Protein AF-A0A3L7SI70-F1 (afdb_monomer)

Foldseek 3Di:
DDDDDDDDDPPDPPPPPDPPPPPDDDDPVNVLVVLVVLLCCCQPPQQDPQLAGPPVVHLVVLVVSLVSCVVSPNDCPDPSNVSSVSSNVVVADPVRD

Structure (mmCIF, N/CA/C/O backbone):
data_AF-A0A3L7SI70-F1
#
_entry.id   AF-A0A3L7SI70-F1
#
loop_
_atom_site.group_PDB
_atom_site.id
_atom_site.type_symbol
_atom_site.label_atom_id
_atom_site.label_alt_id
_atom_site.label_comp_id
_atom_site.label_asym_id
_atom_site.label_entity_id
_atom_site.label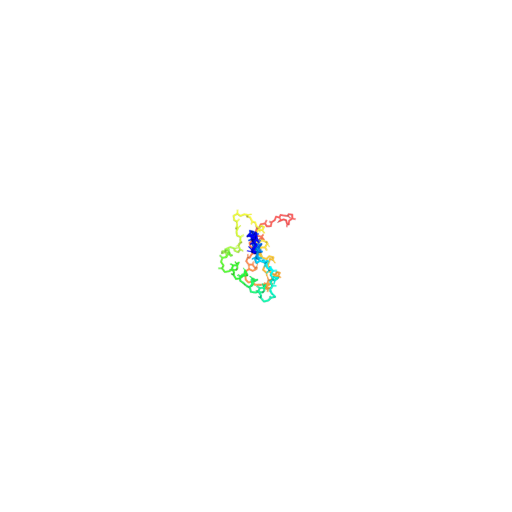_seq_id
_atom_site.pdbx_PDB_ins_code
_atom_site.Cartn_x
_atom_site.Cartn_y
_atom_site.Cartn_z
_atom_site.occupancy
_atom_site.B_iso_or_equiv
_atom_site.auth_seq_id
_atom_site.auth_comp_id
_atom_site.auth_asym_id
_atom_site.auth_atom_id
_atom_site.pdbx_PDB_model_num
ATOM 1 N N . MET A 1 1 ? 16.753 41.058 -81.715 1.00 36.53 1 MET A N 1
ATOM 2 C CA . MET A 1 1 ? 17.445 39.830 -81.266 1.00 36.53 1 MET A CA 1
ATOM 3 C C . MET A 1 1 ? 17.309 39.695 -79.747 1.00 36.53 1 MET A C 1
ATOM 5 O O . MET A 1 1 ? 17.933 40.481 -79.059 1.00 36.53 1 MET A O 1
ATOM 9 N N . ARG A 1 2 ? 16.523 38.689 -79.296 1.00 44.34 2 ARG A N 1
ATOM 10 C CA . ARG A 1 2 ? 16.570 37.938 -78.004 1.00 44.34 2 ARG A CA 1
ATOM 11 C C . ARG A 1 2 ? 16.216 38.679 -76.675 1.00 44.34 2 ARG A C 1
ATOM 13 O O . ARG A 1 2 ? 16.350 39.887 -76.615 1.00 44.34 2 ARG A O 1
ATOM 20 N N . PRO A 1 3 ? 15.637 37.992 -75.657 1.00 49.97 3 PRO A N 1
ATOM 21 C CA . PRO A 1 3 ? 14.191 38.038 -75.381 1.00 49.97 3 PRO A CA 1
ATOM 22 C C . PRO A 1 3 ? 13.810 38.378 -73.919 1.00 49.97 3 PRO A C 1
ATOM 24 O O . PRO A 1 3 ? 14.647 38.474 -73.027 1.00 49.97 3 PRO A O 1
ATOM 27 N N . ALA A 1 4 ? 12.498 38.506 -73.688 1.00 63.19 4 ALA A N 1
ATOM 28 C CA . ALA A 1 4 ? 11.847 38.609 -72.383 1.00 63.19 4 ALA A CA 1
ATOM 29 C C . ALA A 1 4 ? 12.268 37.492 -71.410 1.00 63.19 4 ALA A C 1
ATOM 31 O O . ALA A 1 4 ? 12.320 36.325 -71.792 1.00 63.19 4 ALA A O 1
ATOM 32 N N . SER A 1 5 ? 12.492 37.833 -70.139 1.00 50.47 5 SER A N 1
ATOM 33 C CA . SER A 1 5 ? 12.671 36.855 -69.059 1.00 50.47 5 SER A CA 1
ATOM 34 C C . SER A 1 5 ? 11.876 37.289 -67.833 1.00 50.47 5 SER A C 1
ATOM 36 O O . SER A 1 5 ? 12.269 38.171 -67.076 1.00 50.47 5 SER A O 1
ATOM 38 N N . ARG A 1 6 ? 10.703 36.668 -67.689 1.00 56.16 6 ARG A N 1
ATOM 39 C CA . ARG A 1 6 ? 9.847 36.714 -66.504 1.00 56.16 6 ARG A CA 1
ATOM 40 C C . ARG A 1 6 ? 10.605 36.051 -65.354 1.00 56.16 6 ARG A C 1
ATOM 42 O O . ARG A 1 6 ? 10.865 34.851 -65.422 1.00 56.16 6 ARG A O 1
ATOM 49 N N . LEU A 1 7 ? 10.954 36.802 -64.311 1.00 56.31 7 LEU A N 1
ATOM 50 C CA . LEU A 1 7 ? 11.485 36.202 -63.090 1.00 56.31 7 LEU A CA 1
ATOM 51 C C . LEU A 1 7 ? 10.306 35.623 -62.294 1.00 56.31 7 LEU A C 1
ATOM 53 O O . LEU A 1 7 ? 9.517 36.346 -61.692 1.00 56.31 7 LEU A O 1
ATOM 57 N N . LEU A 1 8 ? 10.151 34.303 -62.382 1.00 55.91 8 LEU A N 1
ATOM 58 C CA . LEU A 1 8 ? 9.191 33.516 -61.617 1.00 55.91 8 LEU A CA 1
ATOM 59 C C . LEU A 1 8 ? 9.473 33.647 -60.114 1.00 55.91 8 LEU A C 1
ATOM 61 O O . LEU A 1 8 ? 10.541 33.257 -59.641 1.00 55.91 8 LEU A O 1
ATOM 65 N N . ALA A 1 9 ? 8.485 34.136 -59.365 1.00 52.44 9 ALA A N 1
ATOM 66 C CA . ALA A 1 9 ? 8.445 34.029 -57.914 1.00 52.44 9 ALA A CA 1
ATOM 67 C C . ALA A 1 9 ? 8.374 32.544 -57.523 1.00 52.44 9 ALA A C 1
ATOM 69 O O . ALA A 1 9 ? 7.352 31.884 -57.711 1.00 52.44 9 ALA A O 1
ATOM 70 N N . ARG A 1 10 ? 9.473 31.992 -57.002 1.00 53.84 10 ARG A N 1
ATOM 71 C CA . ARG A 1 10 ? 9.483 30.655 -56.400 1.00 53.84 10 ARG A CA 1
ATOM 72 C C . ARG A 1 10 ? 9.028 30.798 -54.952 1.00 53.84 10 ARG A C 1
ATOM 74 O O . ARG A 1 10 ? 9.841 31.044 -54.068 1.00 53.84 10 ARG A O 1
ATOM 81 N N . ALA A 1 11 ? 7.725 30.667 -54.722 1.00 54.47 11 ALA A N 1
ATOM 82 C CA . ALA A 1 11 ? 7.196 30.408 -53.391 1.00 54.47 11 ALA A CA 1
ATOM 83 C C . ALA A 1 11 ? 7.697 29.022 -52.953 1.00 54.47 11 ALA A C 1
ATOM 85 O O . ALA A 1 11 ? 7.218 27.993 -53.430 1.00 54.47 11 ALA A O 1
ATOM 86 N N . GLY A 1 12 ? 8.736 28.996 -52.120 1.00 53.38 12 GLY A N 1
ATOM 87 C CA . GLY A 1 12 ? 9.221 27.771 -51.499 1.00 53.38 12 GLY A CA 1
ATOM 88 C C . GLY A 1 12 ? 8.186 27.278 -50.496 1.00 53.38 12 GLY A C 1
ATOM 89 O O . GLY A 1 12 ? 7.988 27.902 -49.458 1.00 53.38 12 GLY A O 1
ATOM 90 N N . LEU A 1 13 ? 7.517 26.169 -50.812 1.00 58.16 13 LEU A N 1
ATOM 91 C CA . LEU A 1 13 ? 6.687 25.441 -49.862 1.00 58.16 13 LEU A CA 1
ATOM 92 C C . LEU A 1 13 ? 7.616 24.810 -48.813 1.00 58.16 13 LEU A C 1
ATOM 94 O O . LEU A 1 13 ? 8.164 23.729 -49.022 1.00 58.16 13 LEU A O 1
ATOM 98 N N . ALA A 1 14 ? 7.843 25.512 -47.705 1.00 60.59 14 ALA A N 1
ATOM 99 C CA . ALA A 1 14 ? 8.493 24.944 -46.535 1.00 60.59 14 ALA A CA 1
ATOM 100 C C . ALA A 1 14 ? 7.513 23.958 -45.885 1.00 60.59 14 ALA A C 1
ATOM 102 O O . ALA A 1 14 ? 6.609 24.352 -45.150 1.00 60.59 14 ALA A O 1
ATOM 103 N N . ALA A 1 15 ? 7.657 22.670 -46.199 1.00 62.19 15 ALA A N 1
ATOM 104 C CA . ALA A 1 15 ? 6.979 21.612 -45.467 1.00 62.19 15 ALA A CA 1
ATOM 105 C C . ALA A 1 15 ? 7.519 21.612 -44.031 1.00 62.19 15 ALA A C 1
ATOM 107 O O . ALA A 1 15 ? 8.644 21.180 -43.776 1.00 62.19 15 ALA A O 1
ATOM 108 N N . VAL A 1 16 ? 6.734 22.149 -43.097 1.00 63.75 16 VAL A N 1
ATOM 109 C CA . VAL A 1 16 ? 7.017 22.051 -41.666 1.00 63.75 16 VAL A CA 1
ATOM 110 C C . VAL A 1 16 ? 6.868 20.579 -41.283 1.00 63.75 16 VAL A C 1
ATOM 112 O O . VAL A 1 16 ? 5.763 20.084 -41.071 1.00 63.75 16 VAL A O 1
ATOM 115 N N . LEU A 1 17 ? 7.990 19.863 -41.228 1.00 64.56 17 LEU A N 1
ATOM 116 C CA . LEU A 1 17 ? 8.098 18.561 -40.575 1.00 64.56 17 LEU A CA 1
ATOM 117 C C . LEU A 1 17 ? 7.963 18.789 -39.068 1.00 64.56 17 LEU A C 1
ATOM 119 O O . LEU A 1 17 ? 8.951 18.921 -38.350 1.00 64.56 17 LEU A O 1
ATOM 123 N N . LEU A 1 18 ? 6.723 18.874 -38.589 1.00 61.16 18 LEU A N 1
ATOM 124 C CA . LEU A 1 18 ? 6.450 18.657 -37.175 1.00 61.16 18 LEU A CA 1
ATOM 125 C C . LEU A 1 18 ? 6.880 17.214 -36.871 1.00 61.16 18 LEU A C 1
ATOM 127 O O . LEU A 1 18 ? 6.387 16.301 -37.542 1.00 61.16 18 LEU A O 1
ATOM 131 N N . PRO A 1 19 ? 7.791 16.971 -35.911 1.00 62.19 19 PRO A N 1
ATOM 132 C CA . PRO A 1 19 ? 8.053 15.617 -35.466 1.00 62.19 19 PRO A CA 1
ATOM 133 C C . PRO A 1 19 ? 6.731 15.088 -34.923 1.00 62.19 19 PRO A C 1
ATOM 135 O O . PRO A 1 19 ? 6.210 15.607 -33.935 1.00 62.19 19 PRO A O 1
ATOM 138 N N . ALA A 1 20 ? 6.155 14.089 -35.588 1.00 62.38 20 ALA A N 1
ATOM 139 C CA . ALA A 1 20 ? 5.070 13.335 -34.997 1.00 62.38 20 ALA A CA 1
ATOM 140 C C . ALA A 1 20 ? 5.627 12.746 -33.699 1.00 62.38 20 ALA A C 1
ATOM 142 O O . ALA A 1 20 ? 6.552 11.933 -33.727 1.00 62.38 20 ALA A O 1
ATOM 143 N N . CYS A 1 21 ? 5.123 13.208 -32.559 1.00 60.47 21 CYS A N 1
ATOM 144 C CA . CYS A 1 21 ? 5.425 12.619 -31.269 1.00 60.47 21 CYS A CA 1
ATOM 145 C C . CYS A 1 21 ? 4.864 11.194 -31.297 1.00 60.47 21 CYS A C 1
ATOM 147 O O . CYS A 1 21 ? 3.696 10.981 -30.981 1.00 60.47 21 CYS A O 1
ATOM 149 N N . ILE A 1 22 ? 5.655 10.218 -31.747 1.00 64.06 22 ILE A N 1
ATOM 150 C CA . ILE A 1 22 ? 5.260 8.815 -31.685 1.00 64.06 22 ILE A CA 1
ATOM 151 C C . ILE A 1 22 ? 5.326 8.426 -30.210 1.00 64.06 22 ILE A C 1
ATOM 153 O O . ILE A 1 22 ? 6.396 8.138 -29.668 1.00 64.06 22 ILE A O 1
ATOM 157 N N . THR A 1 23 ? 4.176 8.469 -29.542 1.00 66.62 23 THR A N 1
ATOM 158 C CA . THR A 1 23 ? 4.001 7.930 -28.198 1.00 66.62 23 THR A CA 1
ATOM 159 C C . THR A 1 23 ? 4.127 6.412 -28.288 1.00 66.62 23 THR A C 1
ATOM 161 O O . THR A 1 23 ? 3.197 5.700 -28.655 1.00 66.62 23 THR A O 1
ATOM 164 N N . HIS A 1 24 ? 5.321 5.897 -28.008 1.00 73.00 24 HIS A N 1
ATOM 165 C CA . HIS A 1 24 ? 5.522 4.457 -27.911 1.00 73.00 24 HIS A CA 1
ATOM 166 C C . HIS A 1 24 ? 4.860 3.954 -26.626 1.00 73.00 24 HIS A C 1
ATOM 168 O O . HIS A 1 24 ? 5.012 4.564 -25.564 1.00 73.00 24 HIS A O 1
ATOM 174 N N . ALA A 1 25 ? 4.129 2.842 -26.718 1.00 83.62 25 ALA A N 1
ATOM 175 C CA . ALA A 1 25 ? 3.618 2.159 -25.536 1.00 83.62 25 ALA A CA 1
ATOM 176 C C . ALA A 1 25 ? 4.782 1.793 -24.599 1.00 83.62 25 ALA A C 1
ATOM 178 O O . ALA A 1 25 ? 5.862 1.412 -25.059 1.00 83.62 25 ALA A O 1
ATOM 179 N N . ALA A 1 26 ? 4.567 1.911 -23.286 1.00 89.81 26 ALA A N 1
ATOM 180 C CA . ALA A 1 26 ? 5.582 1.546 -22.305 1.00 89.81 26 ALA A CA 1
ATOM 181 C C . ALA A 1 26 ? 5.954 0.062 -22.446 1.00 89.81 26 ALA A C 1
ATOM 183 O O . ALA A 1 26 ? 5.084 -0.801 -22.578 1.00 89.81 26 ALA A O 1
ATOM 184 N N . THR A 1 27 ? 7.252 -0.240 -22.401 1.00 95.12 27 THR A N 1
ATOM 185 C CA . THR A 1 27 ? 7.721 -1.627 -22.437 1.00 95.12 27 THR A CA 1
ATOM 186 C C . THR A 1 27 ? 7.359 -2.348 -21.134 1.00 95.12 27 THR A C 1
ATOM 188 O O . THR A 1 27 ? 7.24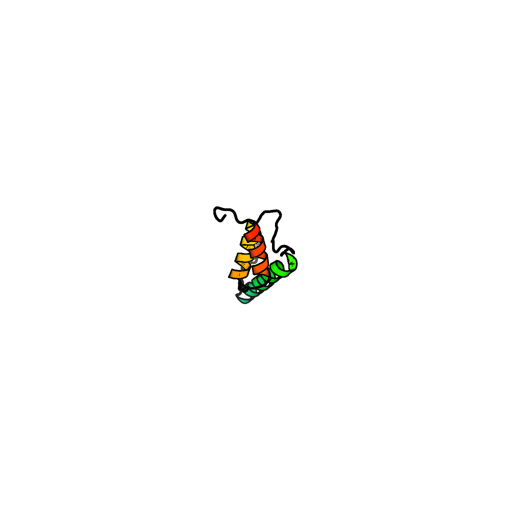4 -1.707 -20.084 1.00 95.12 27 THR A O 1
ATOM 191 N N . PRO A 1 28 ? 7.235 -3.688 -21.143 1.00 95.00 28 PRO A N 1
ATOM 192 C CA . PRO A 1 28 ? 6.996 -4.452 -19.920 1.00 95.00 28 PRO A CA 1
ATOM 193 C C . PRO A 1 28 ? 8.031 -4.187 -18.814 1.00 95.00 28 PRO A C 1
ATOM 195 O O . PRO A 1 28 ? 7.667 -4.132 -17.642 1.00 95.00 28 PRO A O 1
ATOM 198 N N . ASP A 1 29 ? 9.302 -3.976 -19.173 1.00 96.31 29 ASP A N 1
ATOM 199 C CA . ASP A 1 29 ? 10.355 -3.616 -18.213 1.00 96.31 29 ASP A CA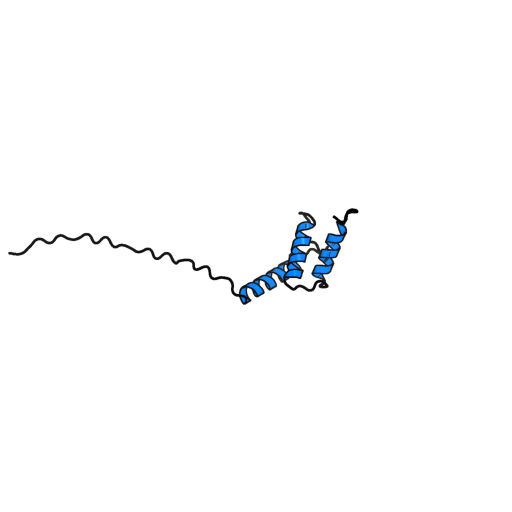 1
ATOM 200 C C . ASP A 1 29 ? 10.152 -2.224 -17.618 1.00 96.31 29 ASP A C 1
ATOM 202 O O . ASP A 1 29 ? 10.274 -2.057 -16.406 1.00 96.31 29 ASP A O 1
ATOM 206 N N . ALA A 1 30 ? 9.781 -1.235 -18.437 1.00 96.00 30 ALA A N 1
ATOM 207 C CA . ALA A 1 30 ? 9.476 0.105 -17.947 1.00 96.00 30 ALA A CA 1
ATOM 208 C C . ALA A 1 30 ? 8.268 0.097 -16.994 1.00 96.00 30 ALA A C 1
ATOM 210 O O . ALA A 1 30 ? 8.291 0.770 -15.964 1.00 96.00 30 ALA A O 1
ATOM 211 N N . ILE A 1 31 ? 7.243 -0.711 -17.291 1.00 96.31 31 ILE A N 1
ATOM 212 C CA . ILE A 1 31 ? 6.072 -0.891 -16.421 1.00 96.31 31 ILE A CA 1
ATOM 213 C C . ILE A 1 31 ? 6.486 -1.518 -15.085 1.00 96.31 31 ILE A C 1
ATOM 215 O O . ILE A 1 31 ? 6.139 -0.990 -14.030 1.00 96.31 31 ILE A O 1
ATOM 219 N N . ARG A 1 3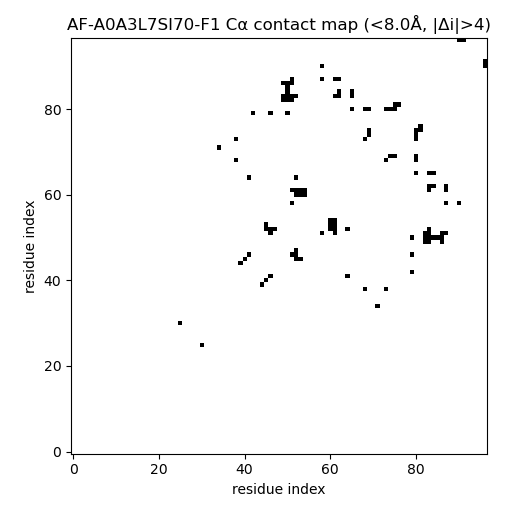2 ? 7.270 -2.604 -15.107 1.00 97.38 32 ARG A N 1
ATOM 220 C CA . ARG A 1 32 ? 7.788 -3.237 -13.882 1.00 97.38 32 ARG A CA 1
ATOM 221 C C . ARG A 1 32 ? 8.629 -2.272 -13.055 1.00 97.38 32 ARG A C 1
ATOM 223 O O . ARG A 1 32 ? 8.432 -2.184 -11.849 1.00 97.38 32 ARG A O 1
ATOM 230 N N . ALA A 1 33 ? 9.514 -1.510 -13.693 1.00 97.88 33 ALA A N 1
ATOM 231 C CA . ALA A 1 33 ? 10.338 -0.516 -13.015 1.00 97.88 33 ALA A CA 1
ATOM 232 C C . ALA A 1 33 ? 9.488 0.576 -12.343 1.00 97.88 33 ALA A C 1
ATOM 234 O O . ALA A 1 33 ? 9.759 0.953 -11.201 1.00 97.88 33 ALA A O 1
ATOM 235 N N . ALA A 1 34 ? 8.432 1.048 -13.014 1.00 98.25 34 ALA A N 1
ATOM 236 C CA . ALA A 1 34 ? 7.495 2.011 -12.444 1.00 98.25 34 ALA A CA 1
ATOM 237 C C . ALA A 1 34 ? 6.742 1.435 -11.233 1.00 98.25 34 ALA A C 1
ATOM 239 O O . ALA A 1 34 ? 6.643 2.109 -10.209 1.00 98.25 34 ALA A O 1
ATOM 240 N N . ILE A 1 35 ? 6.278 0.183 -11.316 1.00 98.25 35 ILE A N 1
ATOM 241 C CA . ILE A 1 35 ? 5.618 -0.518 -10.204 1.00 98.25 35 ILE A CA 1
ATOM 242 C C . ILE A 1 35 ? 6.565 -0.663 -9.009 1.00 98.25 35 ILE A C 1
ATOM 244 O O . ILE A 1 35 ? 6.184 -0.321 -7.890 1.00 98.25 35 ILE A O 1
ATOM 248 N N . THR A 1 36 ? 7.802 -1.114 -9.231 1.00 98.38 36 THR A N 1
ATOM 249 C CA . THR A 1 36 ? 8.808 -1.255 -8.167 1.00 98.38 36 THR A CA 1
ATOM 250 C C . THR A 1 36 ? 9.075 0.083 -7.487 1.00 98.38 36 THR A C 1
ATOM 252 O O . THR A 1 36 ? 9.061 0.167 -6.260 1.00 98.38 36 THR A O 1
ATOM 255 N N . LYS A 1 37 ? 9.251 1.154 -8.270 1.00 98.62 37 LYS A N 1
ATOM 256 C CA . LYS A 1 37 ? 9.478 2.499 -7.735 1.00 98.62 37 LYS A CA 1
ATOM 257 C C . LYS A 1 37 ? 8.273 3.016 -6.944 1.00 98.62 37 LYS A C 1
ATOM 259 O O . LYS A 1 37 ? 8.459 3.575 -5.868 1.00 98.62 37 LYS A O 1
ATOM 264 N N . GLY A 1 38 ? 7.056 2.825 -7.456 1.00 98.56 38 GLY A N 1
ATOM 265 C CA . GLY A 1 38 ? 5.823 3.226 -6.775 1.00 98.56 38 GLY A CA 1
ATOM 266 C C . GLY A 1 38 ? 5.600 2.459 -5.471 1.00 98.56 38 GLY A C 1
ATOM 267 O O . GLY A 1 38 ? 5.268 3.060 -4.456 1.00 98.56 38 GLY A O 1
ATOM 268 N N . THR A 1 39 ? 5.868 1.153 -5.475 1.00 98.56 39 THR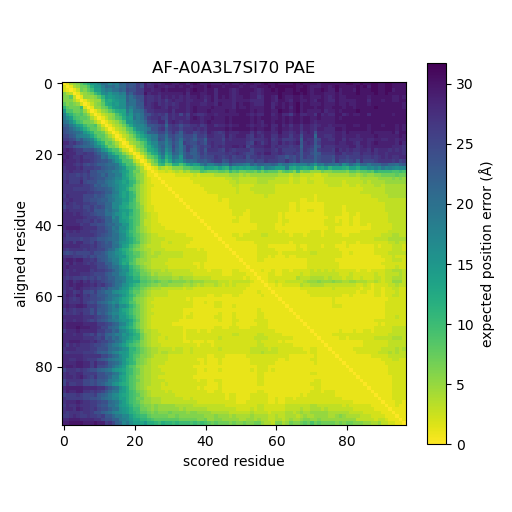 A N 1
ATOM 269 C CA . THR A 1 39 ? 5.795 0.294 -4.282 1.00 98.56 39 THR A CA 1
ATOM 270 C C . THR A 1 39 ? 6.761 0.775 -3.202 1.00 98.56 39 THR A C 1
ATOM 272 O O . THR A 1 39 ? 6.351 0.969 -2.061 1.00 98.56 39 THR A O 1
ATOM 275 N N . ALA A 1 40 ? 8.024 1.021 -3.568 1.00 98.50 40 ALA A N 1
ATOM 276 C CA . ALA A 1 40 ? 9.029 1.533 -2.639 1.00 98.50 40 ALA A CA 1
ATOM 277 C C . ALA A 1 40 ? 8.641 2.911 -2.088 1.00 98.50 40 ALA A C 1
ATOM 279 O O . ALA A 1 40 ? 8.722 3.139 -0.888 1.00 98.50 40 ALA A O 1
ATOM 280 N N . PHE A 1 41 ? 8.153 3.816 -2.939 1.00 98.69 41 PHE A N 1
ATOM 281 C CA . PHE A 1 41 ? 7.685 5.130 -2.503 1.00 98.69 41 PHE A CA 1
ATOM 282 C C . PHE A 1 41 ? 6.545 5.029 -1.483 1.00 98.69 41 PHE A C 1
ATOM 284 O O . PHE A 1 41 ? 6.641 5.613 -0.408 1.00 98.69 41 PHE A O 1
ATOM 291 N N . LEU A 1 42 ? 5.510 4.235 -1.775 1.00 98.56 42 LEU A N 1
ATOM 292 C CA . LEU A 1 42 ? 4.404 4.030 -0.843 1.00 98.56 42 LEU A CA 1
ATOM 293 C C . LEU A 1 42 ? 4.912 3.480 0.498 1.00 98.56 42 LEU A C 1
ATOM 295 O O . LEU A 1 42 ? 4.668 4.073 1.543 1.00 98.56 42 LEU A O 1
ATOM 299 N N . VAL A 1 43 ? 5.658 2.376 0.483 1.00 98.31 43 VAL A N 1
ATOM 300 C CA . VAL A 1 43 ? 6.062 1.686 1.719 1.00 98.31 43 VAL A CA 1
ATOM 301 C C . VAL A 1 43 ? 7.093 2.476 2.529 1.00 98.31 43 VAL A C 1
ATOM 303 O O . VAL A 1 43 ? 7.021 2.493 3.753 1.00 98.31 43 VAL A O 1
ATOM 306 N N . GLU A 1 44 ? 8.066 3.104 1.872 1.00 97.75 44 GLU A N 1
ATOM 307 C CA . GLU A 1 44 ? 9.216 3.710 2.551 1.00 97.75 44 GLU A CA 1
ATOM 308 C C . GLU A 1 44 ? 9.064 5.210 2.811 1.00 97.75 44 GLU A C 1
ATOM 310 O O . GLU A 1 44 ? 9.781 5.744 3.660 1.00 97.75 44 GLU A O 1
ATOM 315 N N . LYS A 1 45 ? 8.213 5.911 2.050 1.00 97.94 45 LYS A N 1
ATOM 316 C CA . LYS A 1 45 ? 8.071 7.375 2.129 1.00 97.94 45 LYS A CA 1
ATOM 317 C C . LYS A 1 45 ? 6.700 7.818 2.613 1.00 97.94 45 LYS A C 1
ATOM 319 O O . LYS A 1 45 ? 6.644 8.745 3.411 1.00 97.94 45 LYS A O 1
ATOM 324 N N . GLU A 1 46 ? 5.636 7.162 2.160 1.00 98.06 46 GLU A N 1
ATOM 325 C CA . GLU A 1 46 ? 4.267 7.625 2.421 1.00 98.06 46 GLU A CA 1
ATOM 326 C C . GLU A 1 46 ? 3.595 6.935 3.606 1.00 98.06 46 GLU A C 1
ATOM 328 O O . GLU A 1 46 ? 2.779 7.559 4.281 1.00 98.06 46 GLU A O 1
ATOM 333 N N . GLN A 1 47 ? 3.902 5.660 3.875 1.00 98.69 47 GLN A N 1
ATOM 334 C CA . GLN A 1 47 ? 3.244 4.951 4.968 1.00 98.69 47 GLN A CA 1
ATOM 335 C C . GLN A 1 47 ? 3.642 5.553 6.321 1.00 98.69 47 GLN A C 1
ATOM 337 O O . GLN A 1 47 ? 4.799 5.481 6.745 1.00 98.69 47 GLN A O 1
ATOM 342 N N . ALA A 1 48 ? 2.660 6.103 7.028 1.00 98.50 48 ALA A N 1
ATOM 343 C CA . ALA A 1 48 ? 2.854 6.665 8.351 1.00 98.50 48 ALA A CA 1
ATOM 344 C C . ALA A 1 48 ? 3.093 5.570 9.407 1.00 98.50 48 ALA A C 1
ATOM 346 O O . ALA A 1 48 ? 2.868 4.375 9.192 1.00 98.50 48 ALA A O 1
ATOM 347 N N . ALA A 1 49 ? 3.547 5.982 10.594 1.00 98.12 49 ALA A N 1
ATOM 348 C CA . ALA A 1 49 ? 3.871 5.060 11.685 1.00 98.12 49 ALA A CA 1
ATOM 349 C C . ALA A 1 49 ? 2.665 4.223 12.159 1.00 98.12 49 ALA A C 1
ATOM 351 O O . ALA A 1 49 ? 2.844 3.076 12.571 1.00 98.12 49 ALA A O 1
ATOM 352 N N . ASP A 1 50 ? 1.454 4.777 12.066 1.00 98.00 50 ASP A N 1
ATOM 353 C CA . ASP A 1 50 ? 0.188 4.110 12.389 1.00 98.00 50 ASP A CA 1
ATOM 354 C C . ASP A 1 50 ? -0.312 3.166 11.278 1.00 98.00 50 ASP A C 1
ATOM 356 O O . ASP A 1 50 ? -1.299 2.459 11.468 1.00 98.00 50 ASP A O 1
ATOM 360 N N . GLY A 1 51 ? 0.386 3.113 10.139 1.00 98.44 51 GLY A N 1
ATOM 361 C CA . GLY A 1 51 ? 0.057 2.277 8.987 1.00 98.44 51 GLY A CA 1
ATOM 362 C C . GLY A 1 51 ? -0.783 2.963 7.911 1.00 98.44 51 GLY A C 1
ATOM 363 O O . GLY A 1 51 ? -0.994 2.349 6.862 1.00 98.44 51 GLY A O 1
ATOM 364 N N . SER A 1 52 ? -1.231 4.198 8.140 1.00 98.69 52 SER A N 1
ATOM 365 C CA . SER A 1 52 ? -2.055 4.956 7.200 1.00 98.69 52 SER A CA 1
ATOM 366 C C . SER A 1 52 ? -1.278 5.492 5.994 1.00 98.69 52 SER A C 1
ATOM 368 O O . SER A 1 52 ? -0.053 5.621 6.007 1.00 98.69 52 SER A O 1
ATOM 370 N N . PHE A 1 53 ? -2.036 5.829 4.954 1.00 98.56 53 PHE A N 1
ATOM 371 C CA . PHE A 1 53 ? -1.643 6.678 3.833 1.00 98.56 53 PHE A CA 1
ATOM 372 C C . PHE A 1 53 ?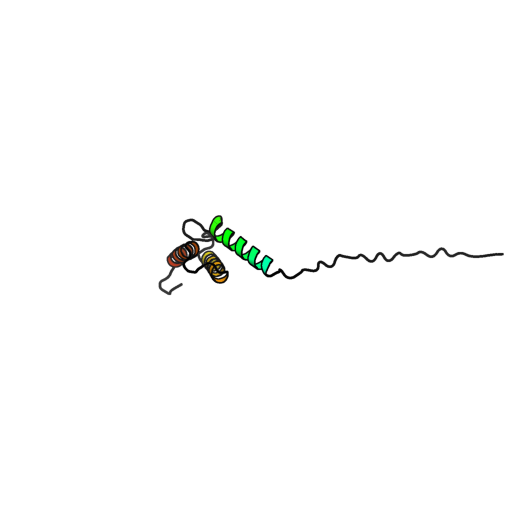 -2.636 7.839 3.761 1.00 98.56 53 PHE A C 1
ATOM 374 O O . PHE A 1 53 ? -3.839 7.589 3.630 1.00 98.56 53 PHE A O 1
ATOM 381 N N . SER A 1 54 ? -2.135 9.076 3.844 1.00 97.31 54 SER A N 1
ATOM 382 C CA . SER A 1 54 ? -2.935 10.315 3.825 1.00 97.31 54 SER A CA 1
ATOM 383 C C . SER A 1 54 ? -4.140 10.273 4.777 1.00 97.31 54 SER A C 1
ATOM 385 O O . SER A 1 54 ? -5.293 10.378 4.357 1.00 97.31 54 SER A O 1
ATOM 387 N N . ALA A 1 55 ? -3.888 10.075 6.074 1.00 96.62 55 ALA A N 1
ATOM 388 C CA . ALA A 1 55 ? -4.936 9.947 7.093 1.00 96.62 55 ALA A CA 1
ATOM 389 C C . ALA A 1 55 ? -5.914 11.138 7.127 1.00 96.62 55 ALA A C 1
ATOM 391 O O . ALA A 1 55 ? -7.087 10.981 7.467 1.00 96.62 55 ALA A O 1
ATOM 392 N N . GLU A 1 56 ? -5.452 12.327 6.745 1.00 96.69 56 GLU A N 1
ATOM 393 C CA . GLU A 1 56 ? -6.213 13.574 6.718 1.00 96.69 56 GLU A CA 1
ATOM 394 C C . GLU A 1 56 ? -7.418 13.563 5.763 1.00 96.69 56 GLU A C 1
ATOM 396 O O . GLU A 1 56 ? -8.330 14.370 5.936 1.00 96.69 56 GLU A O 1
ATOM 401 N N . VAL A 1 57 ? -7.463 12.640 4.793 1.00 95.31 57 VAL A N 1
ATOM 402 C CA . VAL A 1 57 ? -8.599 12.461 3.867 1.00 95.31 57 VAL A CA 1
ATOM 403 C C . VAL A 1 57 ? -9.441 11.211 4.164 1.00 95.31 57 VAL A C 1
ATOM 405 O O . VAL A 1 57 ? -10.348 10.874 3.401 1.00 95.31 57 VAL A O 1
ATOM 408 N N . GLY A 1 58 ? -9.182 10.538 5.289 1.00 94.62 58 GLY A N 1
ATOM 409 C CA . GLY A 1 58 ? -9.931 9.370 5.755 1.00 94.62 58 GLY A CA 1
ATOM 410 C C . GLY A 1 58 ? -9.400 8.015 5.251 1.00 94.62 58 GLY A C 1
ATOM 411 O O . GLY A 1 58 ? -8.406 7.941 4.526 1.00 94.62 58 GLY A O 1
ATOM 412 N N . PRO A 1 59 ? -10.065 6.900 5.615 1.00 97.19 59 PRO A N 1
ATOM 413 C CA . PRO A 1 59 ? -9.510 5.551 5.451 1.00 97.19 59 PRO A CA 1
ATOM 414 C C . PRO A 1 59 ? -9.448 5.062 3.995 1.00 97.19 59 PRO A C 1
ATOM 416 O O . PRO A 1 59 ? -8.687 4.146 3.677 1.00 97.19 59 PRO A O 1
ATOM 419 N N . ALA A 1 60 ? -10.214 5.668 3.082 1.00 97.38 60 ALA A N 1
ATOM 420 C CA . ALA A 1 60 ? -10.340 5.194 1.703 1.00 97.38 60 ALA A CA 1
ATOM 421 C C . ALA A 1 60 ? -9.012 5.219 0.924 1.00 97.38 60 ALA 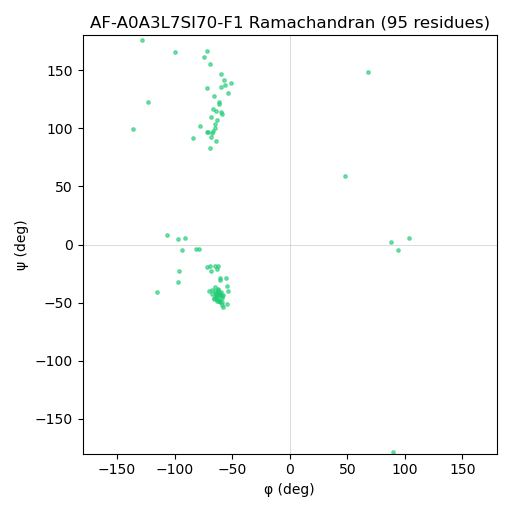A C 1
ATOM 423 O O . ALA A 1 60 ? -8.731 4.288 0.169 1.00 97.38 60 ALA A O 1
ATOM 424 N N . VAL A 1 61 ? -8.162 6.233 1.124 1.00 98.31 61 VAL A N 1
ATOM 425 C CA . VAL A 1 61 ? -6.857 6.309 0.441 1.00 98.31 61 VAL A CA 1
ATOM 426 C C . VAL A 1 61 ? -5.920 5.206 0.923 1.00 98.31 61 VAL A C 1
ATOM 428 O O . VAL A 1 61 ? -5.265 4.557 0.107 1.00 98.31 61 VAL A O 1
ATOM 431 N N . THR A 1 62 ? -5.938 4.903 2.223 1.00 98.62 62 THR A N 1
ATOM 432 C CA . THR A 1 62 ? -5.205 3.757 2.775 1.00 98.62 62 THR A CA 1
ATOM 433 C C . THR A 1 62 ? -5.691 2.442 2.159 1.00 98.62 62 THR A C 1
ATOM 435 O O . THR A 1 62 ? -4.871 1.617 1.753 1.00 98.62 62 THR A O 1
ATOM 438 N N . ALA A 1 63 ? -7.009 2.264 2.010 1.00 98.44 63 ALA A N 1
ATOM 439 C CA . ALA A 1 63 ? -7.594 1.084 1.370 1.00 98.44 63 ALA A CA 1
ATOM 440 C C . ALA A 1 63 ? -7.179 0.947 -0.108 1.00 98.44 63 ALA A C 1
ATOM 442 O O . ALA A 1 63 ? -6.851 -0.152 -0.565 1.00 98.44 63 ALA A O 1
ATOM 443 N N . LEU A 1 64 ? -7.131 2.054 -0.855 1.00 98.56 64 LEU A N 1
ATOM 444 C CA . LEU A 1 64 ? -6.664 2.066 -2.243 1.00 98.56 64 LEU A CA 1
ATOM 445 C C . LEU A 1 64 ? -5.173 1.729 -2.349 1.00 98.56 64 LEU A C 1
ATOM 447 O O . LEU A 1 64 ? -4.800 0.881 -3.161 1.00 98.56 64 LEU A O 1
ATOM 451 N N . ALA A 1 65 ? -4.333 2.341 -1.512 1.00 98.56 65 ALA A N 1
ATOM 452 C CA . ALA A 1 65 ? -2.893 2.108 -1.505 1.00 98.56 65 ALA A CA 1
ATOM 453 C C . ALA A 1 65 ? -2.560 0.643 -1.185 1.00 98.56 65 ALA A C 1
ATOM 455 O O . ALA A 1 65 ? -1.828 0.001 -1.939 1.00 98.56 65 ALA A O 1
ATOM 456 N N . VAL A 1 66 ? -3.150 0.072 -0.127 1.00 98.56 66 VAL A N 1
ATOM 457 C CA . VAL A 1 66 ? -2.905 -1.334 0.234 1.00 98.56 66 VAL A CA 1
ATOM 458 C C . VAL A 1 66 ? -3.428 -2.301 -0.831 1.00 98.56 66 VAL A C 1
ATOM 460 O O . VAL A 1 66 ? -2.768 -3.292 -1.142 1.00 98.56 66 VAL A O 1
ATOM 463 N N . THR A 1 67 ? -4.561 -1.985 -1.465 1.00 98.62 67 THR A N 1
ATOM 464 C CA . THR A 1 67 ? -5.084 -2.771 -2.591 1.00 98.62 67 THR A CA 1
ATOM 465 C C . THR A 1 67 ? -4.122 -2.743 -3.775 1.00 98.62 67 THR A C 1
ATOM 467 O O . THR A 1 67 ? -3.870 -3.785 -4.383 1.00 98.62 67 THR A O 1
ATOM 470 N N . ALA A 1 68 ? -3.567 -1.573 -4.106 1.00 98.50 68 ALA A N 1
ATOM 471 C CA . ALA A 1 68 ? -2.592 -1.431 -5.179 1.00 98.50 68 ALA A CA 1
ATOM 472 C C . ALA A 1 68 ? -1.334 -2.261 -4.896 1.00 98.50 68 ALA A C 1
ATOM 474 O O . ALA A 1 68 ? -0.958 -3.052 -5.755 1.00 98.50 68 ALA A O 1
ATOM 475 N N . LEU A 1 69 ? -0.768 -2.158 -3.686 1.00 98.69 69 LEU A N 1
ATOM 476 C CA . LEU A 1 69 ? 0.408 -2.923 -3.251 1.00 98.69 69 LEU A CA 1
ATOM 477 C C . LEU A 1 69 ? 0.208 -4.434 -3.431 1.00 98.69 69 LEU A C 1
ATOM 479 O O . LEU A 1 69 ? 1.018 -5.105 -4.071 1.00 98.69 69 LEU A O 1
ATOM 483 N N . VAL A 1 70 ? -0.900 -4.977 -2.917 1.00 98.62 70 VAL A N 1
ATOM 484 C CA . VAL A 1 70 ? -1.188 -6.417 -3.019 1.00 98.62 70 VAL A CA 1
ATOM 485 C C . VAL A 1 70 ? -1.368 -6.837 -4.478 1.00 98.62 70 VAL A C 1
ATOM 487 O O . VAL A 1 70 ? -0.782 -7.823 -4.924 1.00 98.62 70 VAL A O 1
ATOM 490 N N . ARG A 1 71 ? -2.129 -6.067 -5.265 1.00 98.25 71 ARG A N 1
ATOM 491 C CA . ARG A 1 71 ? -2.366 -6.371 -6.686 1.00 98.25 71 ARG A CA 1
ATOM 492 C C . ARG A 1 71 ? -1.117 -6.213 -7.551 1.00 98.25 71 ARG A C 1
ATOM 494 O O . ARG A 1 71 ? -1.056 -6.824 -8.615 1.00 98.25 71 ARG A O 1
ATOM 501 N N . SER A 1 72 ? -0.139 -5.42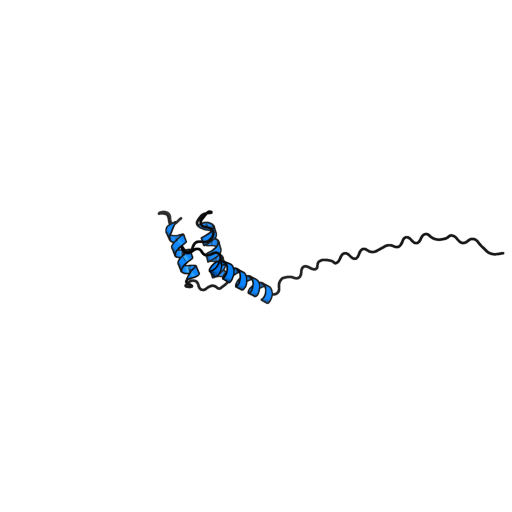4 -7.112 1.00 97.31 72 SER A N 1
ATOM 502 C CA . SER A 1 72 ? 1.147 -5.246 -7.785 1.00 97.31 72 SER A CA 1
ATOM 503 C C . SER A 1 72 ? 2.234 -6.218 -7.318 1.00 97.31 72 SER A C 1
ATOM 505 O O . SER A 1 72 ? 3.370 -6.112 -7.775 1.00 97.31 72 SER A O 1
ATOM 507 N N . GLY A 1 73 ? 1.899 -7.179 -6.451 1.00 97.38 73 GLY A N 1
ATOM 508 C CA . GLY A 1 73 ? 2.787 -8.277 -6.065 1.00 97.38 73 GLY A CA 1
ATOM 509 C C . GLY A 1 73 ? 3.440 -8.141 -4.690 1.00 97.38 73 GLY A C 1
ATOM 510 O O . GLY A 1 73 ? 4.252 -8.993 -4.335 1.00 97.38 73 GLY A O 1
ATOM 511 N N . THR A 1 74 ? 3.099 -7.126 -3.888 1.00 98.38 74 THR A N 1
ATOM 512 C CA . THR A 1 74 ? 3.478 -7.120 -2.469 1.00 98.38 74 THR A CA 1
ATOM 513 C C . THR A 1 74 ? 2.755 -8.270 -1.753 1.00 98.38 74 THR A C 1
ATOM 515 O O . THR A 1 74 ? 1.530 -8.365 -1.861 1.00 98.38 74 THR A O 1
ATOM 518 N N . PRO A 1 75 ? 3.462 -9.143 -1.007 1.00 98.38 75 PRO A N 1
ATOM 519 C CA . PRO A 1 75 ? 2.821 -10.227 -0.268 1.00 98.38 75 PRO A CA 1
ATOM 520 C C . PRO A 1 75 ? 1.745 -9.706 0.688 1.00 98.38 75 PRO A C 1
ATOM 522 O O . PRO A 1 75 ? 1.954 -8.716 1.391 1.00 98.38 75 PRO A O 1
ATOM 525 N N . ALA A 1 76 ? 0.599 -10.385 0.744 1.00 97.38 76 ALA A N 1
ATOM 526 C CA . ALA A 1 76 ? -0.521 -9.975 1.594 1.00 97.38 76 ALA A CA 1
ATOM 527 C C . ALA A 1 76 ? -0.182 -10.008 3.099 1.00 97.38 76 ALA A C 1
ATOM 529 O O . ALA A 1 76 ? -0.820 -9.336 3.905 1.00 97.38 76 ALA A O 1
ATOM 530 N N . ASP A 1 77 ? 0.836 -10.774 3.487 1.00 97.69 77 ASP A N 1
ATOM 531 C CA . ASP A 1 77 ? 1.337 -10.878 4.852 1.00 97.69 77 ASP A CA 1
ATOM 532 C C . ASP A 1 77 ? 2.559 -9.982 5.127 1.00 97.69 77 ASP A C 1
ATOM 534 O O . ASP A 1 77 ? 3.105 -10.017 6.239 1.00 97.69 77 ASP A O 1
ATOM 538 N N . ALA A 1 78 ? 2.968 -9.156 4.157 1.00 98.44 78 ALA A N 1
ATOM 539 C CA . ALA A 1 78 ? 4.057 -8.208 4.321 1.00 98.44 78 ALA A CA 1
ATOM 540 C C . ALA A 1 78 ? 3.758 -7.216 5.464 1.00 98.44 78 ALA A C 1
ATOM 542 O O . ALA A 1 78 ? 2.604 -6.811 5.653 1.00 98.44 78 ALA A O 1
ATOM 543 N N . PRO A 1 79 ? 4.782 -6.756 6.210 1.00 98.50 79 PRO A N 1
ATOM 544 C CA . PRO A 1 79 ? 4.586 -5.835 7.331 1.00 98.50 79 PRO A CA 1
ATOM 545 C C . PRO A 1 79 ? 3.807 -4.562 6.968 1.00 98.50 79 PRO A C 1
ATOM 547 O O . PRO A 1 79 ? 2.943 -4.145 7.736 1.00 98.50 79 PRO A O 1
ATOM 550 N N . ALA A 1 80 ? 4.066 -3.976 5.795 1.00 98.38 80 ALA A N 1
ATOM 551 C CA . ALA A 1 80 ? 3.372 -2.775 5.323 1.00 98.38 80 ALA A CA 1
ATOM 552 C C . ALA A 1 80 ? 1.866 -3.010 5.111 1.00 98.38 80 ALA A C 1
ATOM 554 O O . ALA A 1 80 ? 1.044 -2.198 5.534 1.00 98.38 80 ALA A O 1
ATOM 555 N N . VAL A 1 81 ? 1.499 -4.156 4.525 1.00 98.75 81 VAL A N 1
ATOM 556 C CA . VAL A 1 81 ? 0.099 -4.548 4.302 1.00 98.75 81 VAL A CA 1
ATOM 557 C C . VAL A 1 81 ? -0.605 -4.787 5.635 1.00 98.75 81 VAL A C 1
ATOM 559 O O . VAL A 1 81 ? -1.678 -4.240 5.869 1.00 98.75 81 VAL A O 1
ATOM 562 N N . LYS A 1 82 ? 0.024 -5.529 6.554 1.00 98.75 82 LYS A N 1
ATOM 563 C CA . LYS A 1 82 ? -0.529 -5.791 7.892 1.00 98.75 82 LYS A CA 1
ATOM 564 C C . LYS A 1 82 ? -0.798 -4.508 8.677 1.00 98.75 82 LYS A C 1
ATOM 566 O O . LYS A 1 82 ? -1.853 -4.390 9.289 1.00 98.75 82 LYS A O 1
ATOM 571 N N . LYS A 1 83 ? 0.128 -3.545 8.639 1.00 98.62 83 LYS A N 1
ATOM 572 C CA . LYS A 1 83 ? -0.041 -2.239 9.294 1.00 98.62 83 LYS A CA 1
ATOM 573 C C . LYS A 1 83 ? -1.202 -1.444 8.697 1.00 98.62 83 LYS A C 1
ATOM 575 O O . LYS A 1 83 ? -2.044 -0.965 9.446 1.00 98.62 83 LYS A O 1
ATOM 580 N N . ALA A 1 84 ? -1.288 -1.367 7.369 1.00 98.75 84 ALA A N 1
ATOM 581 C CA . ALA A 1 84 ? -2.391 -0.682 6.697 1.00 98.75 84 ALA A CA 1
ATOM 582 C C . ALA A 1 84 ? -3.748 -1.329 7.015 1.00 98.75 84 ALA A C 1
ATOM 584 O O . ALA A 1 84 ? -4.715 -0.630 7.303 1.00 98.75 84 ALA A O 1
ATOM 585 N N . LEU A 1 85 ? -3.823 -2.663 7.037 1.00 98.50 85 LEU A N 1
ATOM 586 C CA . LEU A 1 85 ? -5.040 -3.371 7.437 1.00 98.50 85 LEU A CA 1
ATOM 587 C C . LEU A 1 85 ? -5.396 -3.123 8.907 1.00 98.50 85 LEU A C 1
ATOM 589 O O . LEU A 1 85 ? -6.566 -2.921 9.211 1.00 98.50 85 LEU A O 1
ATOM 593 N N . ALA A 1 86 ? -4.414 -3.091 9.813 1.00 98.50 86 ALA A N 1
ATOM 594 C CA . ALA A 1 86 ? -4.653 -2.758 11.217 1.00 98.50 86 ALA A CA 1
ATOM 595 C C . ALA A 1 86 ? -5.233 -1.343 11.377 1.00 98.50 86 ALA A C 1
ATOM 597 O O . ALA A 1 86 ? -6.195 -1.164 12.123 1.00 98.50 86 ALA A O 1
ATOM 598 N N . TYR A 1 87 ? -4.708 -0.367 10.627 1.00 98.62 87 TYR A N 1
ATOM 599 C CA . TYR A 1 87 ? -5.273 0.979 10.562 1.00 98.62 87 TYR A CA 1
ATOM 600 C C . TYR A 1 87 ? -6.722 0.957 10.064 1.00 98.62 87 TYR A C 1
ATOM 602 O O . TYR A 1 87 ? -7.604 1.465 10.748 1.00 98.62 87 TYR A O 1
ATOM 610 N N . LEU A 1 88 ? -7.006 0.314 8.925 1.00 98.25 88 LEU A N 1
ATOM 611 C CA . LEU A 1 88 ? -8.364 0.252 8.362 1.00 98.25 88 LEU A CA 1
ATOM 612 C C . LEU A 1 88 ? -9.369 -0.406 9.312 1.00 98.25 88 LEU A C 1
ATOM 614 O O . LEU A 1 88 ? -10.481 0.087 9.470 1.00 98.25 88 LEU A O 1
ATOM 618 N N . LEU A 1 89 ? -8.973 -1.486 9.989 1.00 97.69 89 LEU A N 1
ATOM 619 C CA . LEU A 1 89 ? -9.836 -2.190 10.938 1.00 97.69 89 LEU A CA 1
ATOM 620 C C . LEU A 1 89 ? -10.202 -1.344 12.166 1.00 97.69 89 LEU A C 1
ATOM 622 O O . LEU A 1 89 ? -11.201 -1.647 12.815 1.00 97.69 89 LEU A O 1
ATOM 626 N N . SER A 1 90 ? -9.455 -0.275 12.463 1.00 97.56 90 SER A N 1
ATOM 627 C CA . SER A 1 90 ? -9.827 0.685 13.511 1.00 97.56 90 SER A CA 1
ATOM 628 C C . SER A 1 90 ? -11.054 1.537 13.159 1.00 97.56 90 SER A C 1
ATOM 630 O O . SER A 1 90 ? -11.693 2.073 14.060 1.00 97.56 90 SER A O 1
ATOM 632 N N . PHE A 1 91 ? -11.422 1.618 11.874 1.00 96.94 91 PHE A N 1
ATOM 633 C CA . PHE A 1 91 ? -12.594 2.361 11.394 1.00 96.94 91 PHE A CA 1
ATOM 634 C C . PHE A 1 91 ? -13.851 1.500 11.272 1.00 96.94 91 PHE A C 1
ATOM 636 O O . PHE A 1 91 ? -14.915 2.043 10.979 1.00 96.94 91 PHE A O 1
ATOM 643 N N . LYS A 1 92 ? -13.738 0.186 11.507 1.00 96.81 92 LYS A N 1
ATOM 644 C CA . LYS A 1 92 ? -14.839 -0.765 11.356 1.00 96.81 92 LYS A CA 1
ATOM 645 C C . LYS A 1 92 ? -16.069 -0.332 12.161 1.00 96.81 92 LYS A C 1
ATOM 647 O O . LYS A 1 92 ? -15.986 -0.122 13.372 1.00 96.81 92 LYS A O 1
ATOM 652 N N . GLN A 1 93 ? -17.222 -0.330 11.507 1.00 96.38 93 GLN A N 1
ATOM 653 C CA . GLN A 1 93 ? -18.530 -0.060 12.092 1.00 96.38 93 GLN A CA 1
ATOM 654 C C . GLN A 1 93 ? -19.317 -1.355 12.388 1.00 96.38 93 GLN A C 1
ATOM 656 O O . GLN A 1 93 ? -18.950 -2.440 11.919 1.00 96.38 93 GLN A O 1
ATOM 661 N N . PRO A 1 94 ? -20.400 -1.295 13.193 1.00 97.50 94 PRO A N 1
ATOM 662 C CA . PRO A 1 94 ? -21.222 -2.468 13.508 1.00 97.50 94 PRO A CA 1
ATOM 663 C C . PRO A 1 94 ? -21.878 -3.135 12.292 1.00 97.50 94 PRO A C 1
ATOM 665 O O . PRO A 1 94 ? -22.108 -4.342 12.314 1.00 97.50 94 PRO A O 1
ATOM 668 N N . ASP A 1 95 ? -22.165 -2.368 11.242 1.00 96.44 95 ASP A N 1
ATOM 669 C CA . ASP A 1 95 ? -22.714 -2.855 9.970 1.00 96.44 95 ASP A CA 1
ATOM 670 C C . ASP A 1 95 ? -21.643 -3.432 9.024 1.00 96.44 95 ASP A C 1
ATOM 672 O O . ASP A 1 95 ? -21.976 -3.987 7.977 1.00 96.44 95 ASP A O 1
ATOM 676 N N . GLY A 1 96 ? -20.366 -3.357 9.412 1.00 90.50 96 GLY A N 1
ATOM 677 C CA . GLY A 1 96 ? -19.231 -3.828 8.626 1.00 90.50 96 GLY A CA 1
ATOM 678 C C . GLY A 1 96 ? -18.652 -2.799 7.654 1.00 90.50 96 GLY A C 1
ATOM 679 O O . GLY A 1 96 ? -17.720 -3.158 6.932 1.00 90.50 96 GLY A O 1
ATOM 680 N N . GLY A 1 97 ? -19.179 -1.569 7.638 1.00 87.00 97 GLY A N 1
ATOM 681 C CA . GLY A 1 97 ? -18.532 -0.422 6.996 1.00 87.00 97 GLY A CA 1
ATOM 682 C C . GLY A 1 97 ? -17.213 -0.026 7.645 1.00 87.00 97 GLY A C 1
ATOM 683 O O . GLY A 1 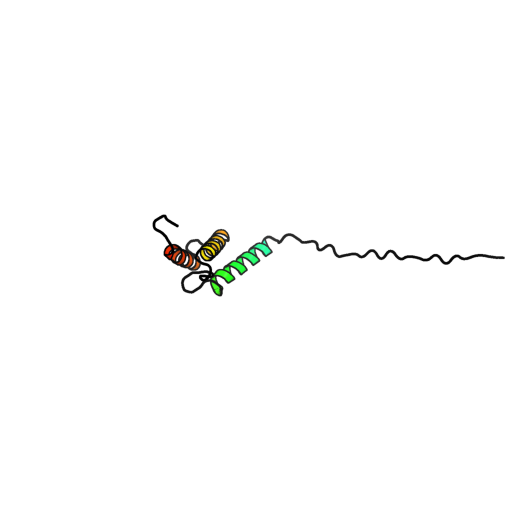97 ? -16.914 -0.512 8.763 1.00 87.00 97 GLY A O 1
#

Solvent-accessible surface area (backbone atoms only — not comparable to full-atom values): 6128 Å² total; per-residue (Å²): 136,89,82,92,78,85,82,75,82,78,80,75,81,77,77,79,79,71,79,76,82,77,80,72,78,81,48,73,67,57,51,49,52,51,50,54,52,51,49,49,44,44,63,76,69,50,45,42,97,72,23,36,31,64,63,93,78,38,64,64,53,28,54,50,53,49,50,49,40,44,76,72,67,43,58,76,82,34,70,68,42,49,33,30,50,55,41,50,59,72,64,55,43,98,90,70,82

Radius of gyration: 29.55 Å; Cα contacts (8 Å, |Δi|>4): 60; chains: 1; bounding box: 40×51×95 Å

Nearest PDB structures (foldseek):
  7rqc-assembly2_2t  TM=4.805E-01  e=5.678E+00  Thermus thermophilus HB8
  1uk5-assembly1_A  TM=2.794E-01  e=2.873E+00  Mus musculus

Mean predicted aligned error: 10.91 Å

Secondary structure (DSSP, 8-state):
-----------------------PPPPHHHHHHHHHHHHHHIIIII--TTS-SSGGG-HHHHHHHHHHHHHTT--TTSHHHHHHHHHHHTT--TT--

pLDDT: mean 87.5, std 17.61, range [36.53, 98.75]

Sequence (97 aa):
MRPASRLLARAGLAAVLLPACITHAATPDAIRAAITKGTAFLVEKEQAADGSFSAEVGPAVTALAVTALVRSGTPADAPAVKKALAYLLSFKQPDGG